Protein AF-A0A3D3LY86-F1 (afdb_monomer_lite)

Structure (mmCIF, N/CA/C/O backbone):
data_AF-A0A3D3LY86-F1
#
_entry.id   AF-A0A3D3LY86-F1
#
loop_
_atom_site.group_PDB
_atom_site.id
_atom_site.type_symbol
_atom_site.label_atom_id
_atom_site.label_alt_id
_atom_site.label_comp_id
_atom_site.label_asym_id
_atom_site.label_entity_id
_atom_site.label_seq_id
_atom_site.pdbx_PDB_ins_code
_atom_site.Cartn_x
_atom_site.Cartn_y
_atom_site.Cartn_z
_atom_site.occupancy
_atom_site.B_iso_or_equiv
_atom_site.auth_seq_id
_atom_site.auth_comp_id
_atom_site.auth_asym_id
_atom_site.auth_atom_id
_atom_site.pdbx_PDB_model_num
ATOM 1 N N . MET A 1 1 ? -16.242 -11.188 10.877 1.00 72.62 1 MET A N 1
ATOM 2 C CA . MET A 1 1 ? -16.944 -9.911 10.659 1.00 72.62 1 MET A CA 1
ATOM 3 C C . MET A 1 1 ? -16.590 -8.921 11.763 1.00 72.62 1 MET A C 1
ATOM 5 O O . MET A 1 1 ? -16.645 -9.292 12.935 1.00 72.62 1 MET A O 1
ATOM 9 N N . ALA A 1 2 ? -16.158 -7.706 11.405 1.00 77.88 2 ALA A N 1
ATOM 10 C CA . ALA A 1 2 ? -15.726 -6.681 12.355 1.00 77.88 2 ALA A CA 1
ATOM 11 C C . ALA A 1 2 ? -16.924 -5.838 12.824 1.00 77.88 2 ALA A C 1
ATOM 13 O O . ALA A 1 2 ? -17.860 -5.567 12.075 1.00 77.88 2 ALA A O 1
ATOM 14 N N . SER A 1 3 ? -16.926 -5.441 14.094 1.00 82.44 3 SER A N 1
ATOM 15 C CA . SER A 1 3 ? -18.014 -4.692 14.731 1.00 82.44 3 SER A CA 1
ATOM 16 C C . SER A 1 3 ? -17.487 -3.416 15.370 1.00 82.44 3 SER A C 1
ATOM 18 O O . SER A 1 3 ? -16.487 -3.446 16.079 1.00 82.44 3 SER A O 1
ATOM 20 N N . ILE A 1 4 ? -18.182 -2.298 15.162 1.00 83.88 4 ILE A N 1
ATOM 21 C CA . ILE A 1 4 ? -17.831 -1.003 15.754 1.00 83.88 4 ILE A CA 1
ATOM 22 C C . ILE A 1 4 ? -18.736 -0.748 16.959 1.00 83.88 4 ILE A C 1
ATOM 24 O O . ILE A 1 4 ? -19.953 -0.907 16.880 1.00 83.88 4 ILE A O 1
ATOM 28 N N . ARG A 1 5 ? -18.152 -0.321 18.079 1.00 83.81 5 ARG A N 1
ATOM 29 C CA . ARG A 1 5 ? -18.873 0.051 19.295 1.00 83.81 5 ARG A CA 1
ATOM 30 C C . ARG A 1 5 ? -18.390 1.400 19.809 1.00 83.81 5 ARG A C 1
ATOM 32 O O . ARG A 1 5 ? -17.215 1.569 20.126 1.00 83.81 5 ARG A O 1
ATOM 39 N N . LYS A 1 6 ? -19.311 2.349 19.962 1.00 82.12 6 LYS A N 1
ATOM 40 C CA . LYS A 1 6 ? -19.036 3.628 20.622 1.00 82.12 6 LYS A CA 1
ATOM 41 C C . LYS A 1 6 ? -18.952 3.411 22.136 1.00 82.12 6 LYS A C 1
ATOM 43 O O . LYS A 1 6 ? -19.878 2.867 22.738 1.00 82.12 6 LYS A O 1
ATOM 48 N N . ARG A 1 7 ? -17.846 3.821 22.758 1.00 78.75 7 ARG A N 1
ATOM 49 C CA . ARG A 1 7 ? -17.685 3.900 24.215 1.00 78.75 7 ARG A CA 1
ATOM 50 C C . ARG A 1 7 ? -17.630 5.360 24.636 1.00 78.75 7 ARG A C 1
ATOM 52 O O . ARG A 1 7 ? -16.791 6.117 24.162 1.00 78.75 7 ARG A O 1
ATOM 59 N N . VAL A 1 8 ? -18.519 5.729 25.547 1.00 75.88 8 VAL A N 1
ATOM 60 C CA . VAL A 1 8 ? -18.496 7.022 26.232 1.00 75.88 8 VAL A CA 1
ATOM 61 C C . VAL A 1 8 ? -17.670 6.847 27.504 1.00 75.88 8 VAL A C 1
ATOM 63 O O . VAL A 1 8 ? -17.974 5.955 28.299 1.00 75.88 8 VAL A O 1
ATOM 66 N N . ARG A 1 9 ? -16.601 7.626 27.689 1.00 72.31 9 ARG A N 1
ATOM 67 C CA . ARG A 1 9 ? -15.874 7.670 28.967 1.00 72.31 9 ARG A CA 1
ATOM 68 C C . ARG A 1 9 ? -16.606 8.583 29.948 1.00 72.31 9 ARG A C 1
ATOM 70 O O . ARG A 1 9 ? -17.342 9.477 29.541 1.00 72.31 9 ARG A O 1
ATOM 77 N N . LYS A 1 10 ? -16.370 8.361 31.246 1.00 67.94 10 LYS A N 1
ATOM 78 C CA . LYS A 1 10 ? -16.919 9.187 32.337 1.00 67.94 10 LYS A CA 1
ATOM 79 C C . LYS A 1 10 ? -16.591 10.678 32.181 1.00 67.94 10 LYS A C 1
ATOM 81 O O . LYS A 1 10 ? -17.402 11.500 32.576 1.00 67.94 10 LYS A O 1
ATOM 86 N N . ASP A 1 11 ? -15.471 10.996 31.534 1.00 71.00 11 ASP A N 1
ATOM 87 C CA . ASP A 1 11 ? -14.991 12.367 31.314 1.00 71.00 11 ASP A CA 1
ATOM 88 C C . ASP A 1 11 ? -15.648 13.072 30.107 1.00 71.00 11 ASP A C 1
ATOM 90 O O . ASP A 1 11 ? -15.206 14.138 29.694 1.00 71.00 11 ASP A O 1
ATOM 94 N N . GLY A 1 12 ? -16.670 12.475 29.481 1.00 71.00 12 GLY A N 1
ATOM 95 C CA . GLY A 1 12 ? -17.363 13.038 28.311 1.00 71.00 12 GLY A CA 1
ATOM 96 C C . GLY A 1 12 ? -16.680 12.764 26.965 1.00 71.00 12 GLY A C 1
ATOM 97 O O . GLY A 1 12 ? -17.301 12.929 25.917 1.00 71.00 12 GLY A O 1
ATOM 98 N N . THR A 1 13 ? -15.438 12.272 26.962 1.00 73.81 13 THR A N 1
ATOM 99 C CA . THR A 1 13 ? -14.733 11.858 25.739 1.00 73.81 13 THR A CA 1
ATOM 100 C C . THR A 1 13 ? -15.309 10.557 25.177 1.00 73.81 13 THR A C 1
ATOM 102 O O . THR A 1 13 ? -15.537 9.584 25.901 1.00 73.81 13 THR A O 1
ATOM 105 N N . PHE A 1 14 ? -15.494 10.503 23.859 1.00 75.69 14 PHE A N 1
ATOM 106 C CA . PHE A 1 14 ? -15.965 9.315 23.152 1.00 75.69 14 PHE A CA 1
ATOM 107 C C . PHE A 1 14 ? -14.798 8.598 22.476 1.00 75.69 14 PHE A C 1
ATOM 109 O O . PHE A 1 14 ? -13.875 9.222 21.964 1.00 75.69 14 PHE A O 1
ATOM 116 N N . THR A 1 15 ? -14.825 7.271 22.479 1.00 79.62 15 THR A N 1
ATOM 117 C CA . THR A 1 15 ? -13.842 6.435 21.785 1.00 79.62 15 THR A CA 1
ATOM 118 C C . THR A 1 15 ? -14.585 5.361 21.004 1.00 79.62 15 THR A C 1
ATOM 120 O O . THR A 1 15 ? -15.549 4.773 21.495 1.00 79.62 15 THR A O 1
ATOM 123 N N . TRP A 1 16 ? -14.149 5.094 19.784 1.00 80.62 16 TRP A N 1
ATOM 124 C CA . TRP A 1 16 ? -14.720 4.088 18.903 1.00 80.62 16 TRP A CA 1
ATOM 125 C C . TRP A 1 16 ? -13.894 2.813 18.994 1.00 80.62 16 TRP A C 1
ATOM 127 O O . TRP A 1 16 ? -12.725 2.797 18.630 1.00 80.62 16 TRP A O 1
ATOM 137 N N . ALA A 1 17 ? -14.477 1.738 19.511 1.00 83.12 17 ALA A N 1
ATOM 138 C CA . ALA A 1 17 ? -13.821 0.441 19.594 1.00 83.12 17 ALA A CA 1
ATOM 139 C C . ALA A 1 17 ? -14.241 -0.433 18.410 1.00 83.12 17 ALA A C 1
ATOM 141 O O . ALA A 1 17 ? -15.423 -0.729 18.254 1.00 83.12 17 ALA A O 1
ATOM 142 N N . VAL A 1 18 ? -13.280 -0.876 17.605 1.00 83.81 18 VAL A N 1
ATOM 143 C CA . VAL A 1 18 ? -13.482 -1.890 16.567 1.00 83.81 18 VAL A CA 1
ATOM 144 C C . VAL A 1 18 ? -13.097 -3.241 17.155 1.00 83.81 18 VAL A C 1
ATOM 146 O O . VAL A 1 18 ? -11.969 -3.411 17.614 1.00 83.81 18 VAL A O 1
ATOM 149 N N . LEU A 1 19 ? -14.036 -4.182 17.186 1.00 84.69 19 LEU A N 1
ATOM 150 C CA . LEU A 1 19 ? -13.843 -5.554 17.645 1.00 84.69 19 LEU A CA 1
ATOM 151 C C . LEU A 1 19 ? -13.894 -6.493 16.445 1.00 84.69 19 LEU A C 1
ATOM 153 O O . LEU A 1 19 ? -14.848 -6.456 15.671 1.00 84.69 19 LEU A O 1
ATOM 157 N N . TRP A 1 20 ? -12.909 -7.371 16.319 1.00 84.00 20 TRP A N 1
ATOM 158 C CA . TRP A 1 20 ? -12.905 -8.413 15.298 1.00 84.00 20 TRP A CA 1
ATOM 159 C C . TRP A 1 20 ? -12.316 -9.703 15.860 1.00 84.00 20 TRP A C 1
ATOM 161 O O . TRP A 1 20 ? -11.722 -9.729 16.943 1.00 84.00 20 TRP A O 1
ATOM 171 N N . ARG A 1 21 ? -12.541 -10.803 15.145 1.00 80.50 21 ARG A N 1
ATOM 172 C CA . ARG A 1 21 ? -11.880 -12.065 15.443 1.00 80.50 21 ARG A CA 1
ATOM 173 C C . ARG A 1 21 ? -10.709 -12.187 14.490 1.00 80.50 21 ARG A C 1
ATOM 175 O O . ARG A 1 21 ? -10.924 -12.277 13.290 1.00 80.50 21 ARG A O 1
ATOM 182 N N . ASP A 1 22 ? -9.510 -12.137 15.037 1.00 73.31 22 ASP A N 1
ATOM 183 C CA . ASP A 1 22 ? -8.289 -12.277 14.264 1.00 73.31 22 ASP A CA 1
ATOM 184 C C . ASP A 1 22 ? -8.250 -13.683 13.645 1.00 73.31 22 ASP A C 1
ATOM 186 O O . ASP A 1 22 ? -8.453 -14.673 14.354 1.00 73.31 22 ASP A O 1
ATOM 190 N N . SER A 1 23 ? -8.094 -13.769 12.323 1.00 69.56 23 SER A N 1
ATOM 191 C CA . SER A 1 23 ? -8.119 -15.046 11.598 1.00 69.56 23 SER A CA 1
ATOM 192 C C . SER A 1 23 ? -6.880 -15.897 11.862 1.00 69.56 23 SER A C 1
ATOM 194 O O . SER A 1 23 ? -6.987 -17.120 11.866 1.00 69.56 23 SER A O 1
ATOM 196 N N . ASP A 1 24 ? -5.737 -15.262 12.128 1.00 65.50 24 ASP A N 1
ATOM 197 C CA . ASP A 1 24 ? -4.445 -15.932 12.298 1.00 65.50 24 ASP A CA 1
ATOM 198 C C . ASP A 1 24 ? -4.344 -16.581 13.681 1.00 65.50 24 ASP A C 1
ATOM 200 O O . ASP A 1 24 ? -3.840 -17.690 13.845 1.00 65.50 24 ASP A O 1
ATOM 204 N N . THR A 1 25 ? -4.865 -15.900 14.702 1.00 66.88 25 THR A N 1
ATOM 205 C CA . THR A 1 25 ? -4.799 -16.362 16.097 1.00 66.88 25 THR A CA 1
ATOM 206 C C . THR A 1 25 ? -6.121 -16.925 16.619 1.00 66.88 25 THR A C 1
ATOM 208 O O . THR A 1 25 ? -6.163 -17.511 17.702 1.00 66.88 25 THR A O 1
ATOM 211 N N . GLY A 1 26 ? -7.229 -16.710 15.904 1.00 72.38 26 GLY A N 1
ATOM 212 C CA . GLY A 1 26 ? -8.583 -17.078 16.329 1.00 72.38 26 GLY A CA 1
ATOM 213 C C . GLY A 1 26 ? -9.098 -16.300 17.549 1.00 72.38 26 GLY A C 1
ATOM 214 O O . GLY A 1 26 ? -10.199 -16.584 18.048 1.00 72.38 26 GLY A O 1
ATOM 215 N N . LYS A 1 27 ? -8.324 -15.331 18.056 1.00 77.69 27 LYS A N 1
ATOM 216 C CA . LYS A 1 27 ? -8.634 -14.562 19.265 1.00 77.69 27 LYS A CA 1
ATOM 217 C C . LYS A 1 27 ? -9.500 -13.354 18.930 1.00 77.69 27 LYS A C 1
ATOM 219 O O . LYS A 1 27 ? -9.407 -12.749 17.866 1.00 77.69 27 LYS A O 1
ATOM 224 N N . ARG A 1 28 ? -10.381 -12.998 19.864 1.00 79.75 28 ARG A N 1
ATOM 225 C CA . ARG A 1 28 ? -11.127 -11.740 19.793 1.00 79.75 28 ARG A CA 1
ATOM 226 C C . ARG A 1 28 ? -10.198 -10.602 20.195 1.00 79.75 28 ARG A C 1
ATOM 228 O O . ARG A 1 28 ? -9.790 -10.535 21.351 1.00 79.75 28 ARG A O 1
ATOM 235 N N . THR A 1 29 ? -9.921 -9.714 19.251 1.00 79.06 29 THR A N 1
ATOM 236 C CA . THR A 1 29 ? -9.100 -8.519 19.448 1.00 79.06 29 THR A CA 1
ATOM 237 C C . THR A 1 29 ? -9.973 -7.277 19.310 1.00 79.06 29 THR A C 1
ATOM 239 O O . THR A 1 29 ? -11.004 -7.278 18.633 1.00 79.06 29 THR A O 1
ATOM 242 N N . SER A 1 30 ? -9.582 -6.206 19.998 1.00 80.31 30 SER A N 1
ATOM 243 C CA . SER A 1 30 ? -10.245 -4.912 19.890 1.00 80.31 30 SER A CA 1
ATOM 244 C C . SER A 1 30 ? -9.236 -3.779 19.814 1.00 80.31 30 SER A C 1
ATOM 246 O O . SER A 1 30 ? -8.279 -3.770 20.588 1.00 80.31 30 SER A O 1
ATOM 248 N N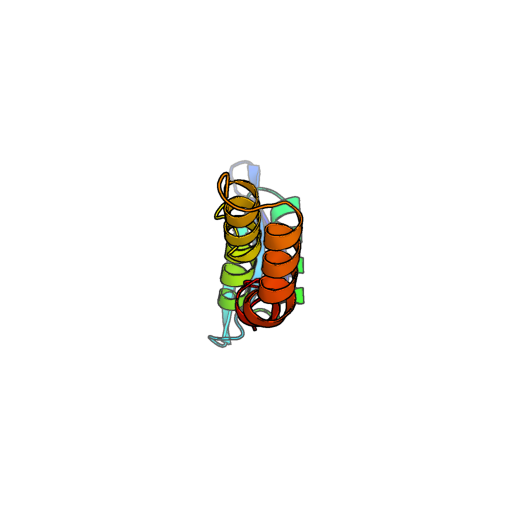 . ARG A 1 31 ? -9.493 -2.785 18.962 1.00 80.31 31 ARG A N 1
ATOM 249 C CA . ARG A 1 31 ? -8.708 -1.548 18.880 1.00 80.31 31 ARG A CA 1
ATOM 250 C C . ARG A 1 31 ? -9.611 -0.343 19.096 1.00 80.31 31 ARG A C 1
ATOM 252 O O . ARG A 1 31 ? -10.685 -0.262 18.512 1.00 80.31 31 ARG A O 1
ATOM 259 N N . SER A 1 32 ? -9.177 0.575 19.956 1.00 80.25 32 SER A N 1
ATOM 260 C CA . SER A 1 32 ? -9.894 1.822 20.240 1.00 80.25 32 SER A CA 1
ATOM 261 C C . SER A 1 32 ? -9.291 2.971 19.433 1.00 80.25 32 SER A C 1
ATOM 263 O O . SER A 1 32 ? -8.074 3.135 19.422 1.00 80.25 32 SER A O 1
ATOM 265 N N . LEU A 1 33 ? -10.141 3.751 18.772 1.00 77.00 33 LEU A N 1
ATOM 266 C CA . LEU A 1 33 ? -9.809 4.891 17.922 1.00 77.00 33 LEU A CA 1
ATOM 267 C C . LEU A 1 33 ? -10.595 6.122 18.377 1.00 77.00 33 LEU A C 1
ATOM 269 O O . LEU A 1 33 ? -11.671 6.010 18.963 1.00 77.00 33 LEU A O 1
ATOM 273 N N . VAL A 1 34 ? -10.048 7.309 18.132 1.00 75.94 34 VAL A N 1
ATOM 274 C CA . VAL A 1 34 ? -10.664 8.571 18.573 1.00 75.94 34 VAL A CA 1
ATOM 275 C C . VAL A 1 34 ? -11.725 9.046 17.573 1.00 75.94 34 VAL A C 1
ATOM 277 O O . VAL A 1 34 ? -12.756 9.576 17.980 1.00 75.94 34 VAL A O 1
ATOM 280 N N . SER A 1 35 ? -11.524 8.782 16.279 1.00 75.56 35 SER A N 1
ATOM 281 C CA . SER A 1 35 ? -12.431 9.179 15.198 1.00 75.56 35 SER A CA 1
ATOM 282 C C . SER A 1 35 ? -13.353 8.039 14.750 1.00 75.56 35 SER A C 1
ATOM 284 O O . SER A 1 35 ? -12.949 6.877 14.684 1.00 75.56 35 SER A O 1
ATOM 286 N N . GLU A 1 36 ? -14.599 8.379 14.403 1.00 76.31 36 GLU A N 1
ATOM 287 C CA . GLU A 1 36 ? -15.551 7.440 13.793 1.00 76.31 36 GLU A CA 1
ATOM 288 C C . GLU A 1 36 ? -15.114 7.042 12.378 1.00 76.31 36 GLU A C 1
ATOM 290 O O . GLU A 1 36 ? -15.277 5.888 11.982 1.00 76.31 36 GLU A O 1
ATOM 295 N N . ALA A 1 37 ? -14.545 7.992 11.628 1.00 72.38 37 ALA A N 1
ATOM 296 C CA . ALA A 1 37 ? -14.081 7.765 10.263 1.00 72.38 37 ALA A CA 1
ATOM 297 C C . ALA A 1 37 ? -12.951 6.727 10.238 1.00 72.38 37 ALA A C 1
ATOM 299 O O . ALA A 1 37 ? -13.025 5.764 9.477 1.00 72.38 37 ALA A O 1
ATOM 300 N N . ASP A 1 38 ? -11.987 6.851 11.154 1.00 71.12 38 ASP A N 1
ATOM 301 C CA . ASP A 1 38 ? -10.890 5.888 11.299 1.00 71.12 38 ASP A CA 1
ATOM 302 C C . ASP A 1 38 ? -11.413 4.501 11.695 1.00 71.12 38 ASP A C 1
ATOM 304 O O . ASP A 1 38 ? -10.910 3.480 11.231 1.00 71.12 38 ASP A O 1
ATOM 308 N N . ALA A 1 39 ? -12.448 4.442 12.542 1.00 79.44 39 ALA A N 1
ATOM 309 C CA . ALA A 1 39 ? -13.064 3.182 12.950 1.00 79.44 39 ALA A CA 1
ATOM 310 C C . ALA A 1 39 ? -13.812 2.490 11.802 1.00 79.44 39 ALA A C 1
ATOM 312 O O . ALA A 1 39 ? -13.755 1.263 11.701 1.00 79.44 39 ALA A O 1
ATOM 313 N N . LYS A 1 40 ? -14.480 3.258 10.930 1.00 80.94 40 LYS A N 1
ATOM 314 C CA . LYS A 1 40 ? -15.099 2.738 9.701 1.00 80.94 40 LYS A CA 1
ATOM 315 C C . LYS A 1 40 ? -14.045 2.256 8.712 1.00 80.94 40 LYS A C 1
ATOM 317 O O . LYS A 1 40 ? -14.131 1.108 8.294 1.00 80.94 40 LYS A O 1
ATOM 322 N N . MET A 1 41 ? -13.009 3.056 8.449 1.00 76.56 41 MET A N 1
ATOM 323 C CA . MET A 1 41 ? -11.885 2.641 7.602 1.00 76.56 41 MET A CA 1
ATOM 324 C C . MET A 1 41 ? -11.250 1.345 8.103 1.00 76.56 41 MET A C 1
ATOM 326 O O . MET A 1 41 ? -11.078 0.414 7.326 1.00 76.56 41 MET A O 1
ATOM 330 N N . LEU A 1 42 ? -10.952 1.243 9.402 1.00 76.94 42 LEU A N 1
ATOM 331 C CA . LEU A 1 42 ? -10.361 0.032 9.970 1.00 76.94 42 LEU A CA 1
ATOM 332 C C . LEU A 1 42 ? -11.295 -1.179 9.840 1.00 76.94 42 LEU A C 1
ATOM 334 O O . LEU A 1 42 ? -10.829 -2.280 9.563 1.00 76.94 42 LEU A O 1
ATOM 338 N N . LYS A 1 43 ? -12.604 -0.998 10.041 1.00 81.56 43 LYS A N 1
ATOM 339 C CA . LYS A 1 43 ? -13.592 -2.069 9.875 1.00 81.56 43 LYS A CA 1
ATOM 340 C C . LYS A 1 43 ? -13.647 -2.549 8.423 1.00 81.56 43 LYS A C 1
ATOM 342 O O . LYS A 1 43 ? -13.514 -3.747 8.198 1.00 81.56 43 LYS A O 1
ATOM 347 N N . ASP A 1 44 ? -13.798 -1.636 7.469 1.00 80.38 44 ASP A N 1
ATOM 348 C CA . ASP A 1 44 ? -13.887 -1.969 6.043 1.00 80.38 44 ASP A CA 1
ATOM 349 C C . ASP A 1 44 ? -12.590 -2.630 5.559 1.00 80.38 44 ASP A C 1
ATOM 351 O O . ASP A 1 44 ? -12.616 -3.614 4.823 1.00 80.38 44 ASP A O 1
ATOM 355 N N . PHE A 1 45 ? -11.450 -2.160 6.065 1.00 74.44 45 PHE A N 1
ATOM 356 C CA . PHE A 1 45 ? -10.146 -2.744 5.795 1.00 74.44 45 PHE A CA 1
ATOM 357 C C . PHE A 1 45 ? -9.999 -4.166 6.356 1.00 74.44 45 PHE A C 1
ATOM 359 O O . PHE A 1 45 ? -9.507 -5.056 5.666 1.00 74.44 45 PHE A O 1
ATOM 366 N N . LEU A 1 46 ? -10.463 -4.416 7.583 1.00 78.00 46 LEU A N 1
ATOM 367 C CA . LEU A 1 46 ? -10.462 -5.756 8.179 1.00 78.00 46 LEU A CA 1
ATOM 368 C C . LEU A 1 46 ? -11.452 -6.702 7.493 1.00 78.00 46 LEU A C 1
ATOM 370 O O . LEU A 1 46 ? -11.159 -7.887 7.359 1.00 78.00 46 LEU A O 1
ATOM 374 N N . ASP A 1 47 ? -12.619 -6.211 7.077 1.00 78.75 47 ASP A N 1
ATOM 375 C CA . ASP A 1 47 ? -13.612 -7.023 6.372 1.00 78.75 47 ASP A CA 1
ATOM 376 C C . ASP A 1 47 ? -13.136 -7.375 4.946 1.00 78.75 47 ASP A C 1
ATOM 378 O O . ASP A 1 47 ? -13.341 -8.508 4.513 1.00 78.75 47 ASP A O 1
ATOM 382 N N . ALA A 1 48 ? -12.415 -6.477 4.260 1.00 75.25 48 ALA A N 1
ATOM 383 C CA . ALA A 1 48 ? -11.804 -6.750 2.953 1.00 75.25 48 ALA A CA 1
ATOM 384 C C . ALA A 1 48 ? -10.630 -7.751 3.016 1.00 75.25 48 ALA A C 1
ATOM 386 O O . ALA A 1 4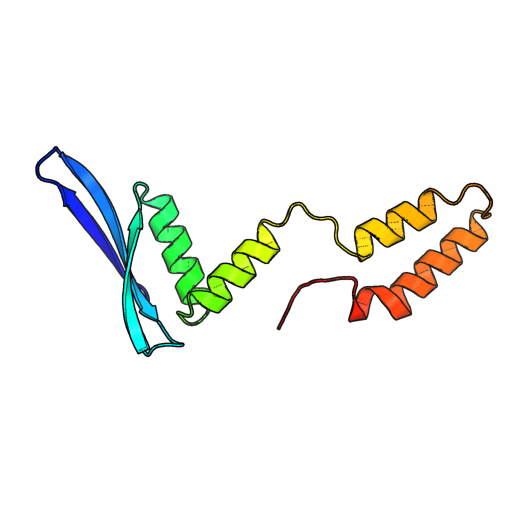8 ? -10.440 -8.527 2.085 1.00 75.25 48 ALA A O 1
ATOM 387 N N . ASN A 1 49 ? -9.867 -7.766 4.116 1.00 68.44 49 ASN A N 1
ATOM 388 C CA . ASN A 1 49 ? -8.674 -8.611 4.293 1.00 68.44 49 ASN A CA 1
ATOM 389 C C . ASN A 1 49 ? -8.936 -9.870 5.148 1.00 68.44 49 ASN A C 1
ATOM 391 O O . ASN A 1 49 ? -8.037 -10.388 5.811 1.00 68.44 49 ASN A O 1
ATOM 395 N N . GLY A 1 50 ? -10.180 -10.357 5.196 1.00 68.44 50 GLY A N 1
ATOM 396 C CA . GLY A 1 50 ? -10.499 -11.634 5.847 1.00 68.44 50 GLY A CA 1
ATOM 397 C C . GLY A 1 50 ? -10.304 -11.656 7.368 1.00 68.44 50 GLY A C 1
ATOM 398 O O . GLY A 1 50 ? -10.175 -12.727 7.952 1.00 68.44 50 GLY A O 1
ATOM 399 N N . GLN A 1 51 ? -10.330 -10.493 8.025 1.00 66.31 51 GLN A N 1
ATOM 400 C CA . GLN A 1 51 ? -10.112 -10.306 9.467 1.00 66.31 51 GLN A CA 1
ATOM 401 C C . GLN A 1 51 ? -8.683 -10.570 9.968 1.00 66.31 51 GLN A C 1
ATOM 403 O O . GLN A 1 51 ? -8.477 -10.615 11.185 1.00 66.31 51 GLN A O 1
ATOM 408 N N . SER A 1 52 ? -7.700 -10.715 9.081 1.00 63.78 52 SER A N 1
ATOM 409 C CA . SER A 1 52 ? -6.294 -10.802 9.481 1.00 63.78 52 SER A CA 1
ATOM 410 C C . SER A 1 52 ? -5.732 -9.403 9.715 1.00 63.78 52 SER A C 1
ATOM 412 O O . SER A 1 52 ? -5.727 -8.561 8.815 1.00 63.78 52 SER A O 1
ATOM 414 N N . PHE A 1 53 ? -5.239 -9.142 10.927 1.00 61.44 53 PHE A N 1
ATOM 415 C CA . PHE A 1 53 ? -4.548 -7.887 11.223 1.00 61.44 53 PHE A CA 1
ATOM 416 C C . PHE A 1 53 ? -3.153 -7.833 10.580 1.00 61.44 53 PHE A C 1
ATOM 418 O O . PHE A 1 53 ? -2.674 -6.745 10.269 1.00 61.44 53 PHE A O 1
ATOM 425 N N . SER A 1 54 ? -2.511 -8.986 10.364 1.00 60.03 54 SER A N 1
ATOM 426 C CA . SER A 1 54 ? -1.171 -9.071 9.775 1.00 60.03 54 SER A CA 1
ATOM 427 C C . SER A 1 54 ? -1.193 -8.728 8.281 1.00 60.03 54 SER A C 1
ATOM 429 O O . SER A 1 54 ? -0.483 -7.812 7.866 1.00 60.03 54 SER A O 1
ATOM 431 N N . MET A 1 55 ? -2.100 -9.339 7.509 1.00 5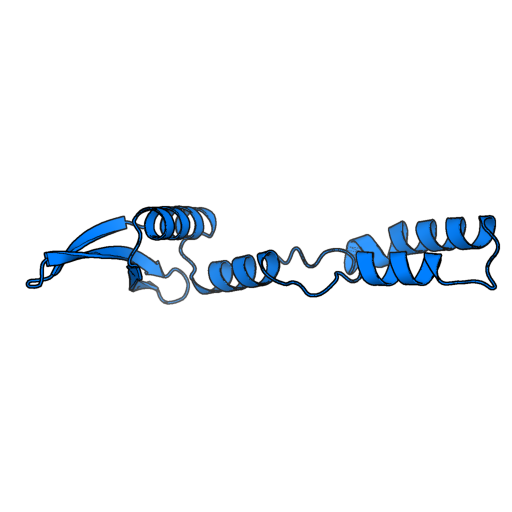7.16 55 MET A N 1
ATOM 432 C CA . MET A 1 55 ? -2.301 -9.014 6.089 1.00 57.16 55 MET A CA 1
ATOM 433 C C . MET A 1 55 ? -2.750 -7.563 5.897 1.00 57.16 55 MET A C 1
ATOM 435 O O . MET A 1 55 ? -2.280 -6.864 5.004 1.00 57.16 55 MET A O 1
ATOM 439 N N . ALA A 1 56 ? -3.609 -7.077 6.792 1.00 58.03 56 ALA A N 1
ATOM 440 C CA . ALA A 1 56 ? -4.022 -5.684 6.842 1.00 58.03 56 ALA A CA 1
ATOM 441 C C . ALA A 1 56 ? -2.823 -4.738 7.096 1.00 58.03 56 ALA A C 1
ATOM 443 O O . ALA A 1 56 ? -2.614 -3.772 6.362 1.00 58.03 56 ALA A O 1
ATOM 444 N N . ALA A 1 57 ? -1.994 -4.993 8.109 1.00 60.31 57 ALA A N 1
ATOM 445 C CA . ALA A 1 57 ? -0.833 -4.150 8.396 1.00 60.31 57 ALA A CA 1
ATOM 446 C C . ALA A 1 57 ? 0.178 -4.146 7.238 1.00 60.31 57 ALA A C 1
ATOM 448 O O . ALA A 1 57 ? 0.721 -3.093 6.903 1.00 60.31 57 ALA A O 1
ATOM 449 N N . GLU A 1 58 ? 0.382 -5.290 6.587 1.00 59.62 58 GLU A N 1
ATOM 450 C CA . GLU A 1 58 ? 1.257 -5.405 5.426 1.00 59.62 58 GLU A CA 1
ATOM 451 C C . GLU A 1 58 ? 0.696 -4.661 4.207 1.00 59.62 58 GLU A C 1
ATOM 453 O O . GLU A 1 58 ? 1.411 -3.874 3.590 1.00 59.62 58 GLU A O 1
ATOM 458 N N . ALA A 1 59 ? -0.596 -4.807 3.907 1.00 55.75 59 ALA A N 1
ATOM 459 C CA . ALA A 1 59 ? -1.255 -4.066 2.835 1.00 55.75 59 ALA A CA 1
ATOM 460 C C . ALA A 1 59 ? -1.230 -2.547 3.087 1.00 55.75 59 ALA A C 1
ATOM 462 O O . ALA A 1 59 ? -0.900 -1.779 2.187 1.00 55.75 59 ALA A O 1
ATOM 463 N N . SER A 1 60 ? -1.485 -2.101 4.321 1.00 56.22 60 SER A N 1
ATOM 464 C CA . SER A 1 60 ? -1.386 -0.682 4.696 1.00 56.22 60 SER A CA 1
ATOM 465 C C . SER A 1 60 ? 0.048 -0.159 4.601 1.00 56.22 60 SER A C 1
ATOM 467 O O . SER A 1 60 ? 0.263 0.948 4.111 1.00 56.22 60 SER A O 1
ATOM 469 N N . SER A 1 61 ? 1.038 -0.947 5.030 1.00 56.03 61 SER A N 1
ATOM 470 C CA . SER A 1 61 ? 2.460 -0.610 4.894 1.00 56.03 61 SER A CA 1
ATOM 471 C C . SER A 1 61 ? 2.858 -0.479 3.422 1.00 56.03 61 SER A C 1
ATOM 473 O O . SER A 1 61 ? 3.491 0.503 3.041 1.00 56.03 61 SER A O 1
ATOM 475 N N . ARG A 1 62 ? 2.400 -1.400 2.563 1.00 56.38 62 ARG A N 1
ATOM 476 C CA . ARG A 1 62 ? 2.603 -1.343 1.106 1.00 56.38 62 ARG A CA 1
ATOM 477 C C . ARG A 1 62 ? 1.937 -0.109 0.481 1.00 56.38 62 ARG A C 1
ATOM 479 O O . ARG A 1 62 ? 2.550 0.534 -0.360 1.00 56.38 62 ARG A O 1
ATOM 486 N N . MET A 1 63 ? 0.729 0.259 0.917 1.00 55.00 63 MET A N 1
ATOM 487 C CA . MET A 1 63 ? 0.006 1.442 0.420 1.00 55.00 63 MET A CA 1
ATOM 488 C C . MET A 1 63 ? 0.586 2.775 0.914 1.00 55.00 63 MET A C 1
ATOM 490 O O . MET A 1 63 ? 0.467 3.782 0.223 1.00 55.00 63 MET A O 1
ATOM 494 N N . THR A 1 64 ? 1.194 2.793 2.102 1.00 51.75 64 THR A N 1
ATOM 495 C CA . THR A 1 64 ? 1.735 4.013 2.736 1.00 51.75 64 THR A CA 1
ATOM 496 C C . THR A 1 64 ? 3.241 4.171 2.503 1.00 51.75 64 THR A C 1
ATOM 498 O O . THR A 1 64 ? 3.827 5.174 2.907 1.00 51.75 64 THR A O 1
ATOM 501 N N . SER A 1 65 ? 3.895 3.195 1.865 1.00 53.56 65 SER A N 1
ATOM 502 C CA . SER A 1 65 ? 5.326 3.269 1.589 1.00 53.56 65 SER A CA 1
ATOM 503 C C . SER A 1 65 ? 5.615 4.401 0.603 1.00 53.56 65 SER A C 1
ATOM 505 O O . SER A 1 65 ? 5.232 4.350 -0.562 1.00 53.56 65 SER A O 1
ATOM 507 N N . THR A 1 66 ? 6.315 5.430 1.076 1.00 56.91 66 THR A N 1
ATOM 508 C CA . THR A 1 66 ? 6.902 6.506 0.262 1.00 56.91 66 THR A CA 1
ATOM 509 C C . THR A 1 66 ? 8.181 6.072 -0.456 1.00 56.91 66 THR A C 1
ATOM 511 O O . THR A 1 66 ? 8.787 6.873 -1.167 1.00 56.91 66 THR A O 1
ATOM 514 N N . ALA A 1 67 ? 8.614 4.821 -0.269 1.00 64.88 67 ALA A N 1
ATOM 515 C CA . ALA A 1 67 ? 9.759 4.271 -0.972 1.00 64.88 67 ALA A CA 1
ATOM 516 C C . ALA A 1 67 ? 9.421 4.077 -2.463 1.00 64.88 67 ALA A C 1
ATOM 518 O O . ALA A 1 67 ? 8.358 3.539 -2.783 1.00 64.88 67 ALA A O 1
ATOM 519 N N . PRO A 1 68 ? 10.308 4.491 -3.383 1.00 70.56 68 PRO A N 1
ATOM 520 C CA . PRO A 1 68 ? 10.061 4.342 -4.808 1.00 70.56 68 PRO A CA 1
ATOM 521 C C . PRO A 1 68 ? 10.036 2.860 -5.197 1.00 70.56 68 PRO A C 1
ATOM 523 O O . PRO A 1 68 ? 10.833 2.054 -4.710 1.00 70.5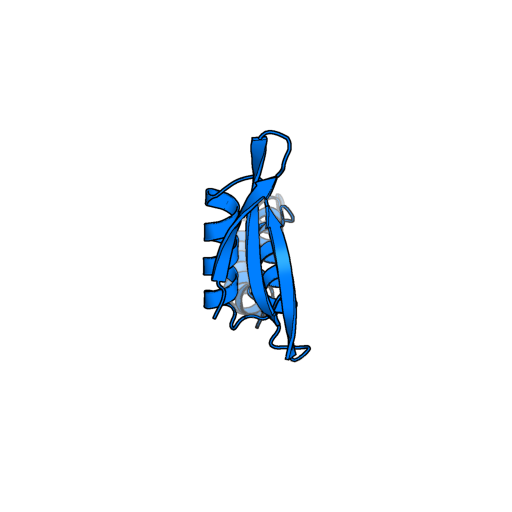6 68 PRO A O 1
ATOM 526 N N . THR A 1 69 ? 9.133 2.488 -6.103 1.00 79.88 69 THR A N 1
ATOM 527 C CA . THR A 1 69 ? 9.082 1.118 -6.627 1.00 79.88 69 THR A CA 1
ATOM 528 C C . THR A 1 69 ? 10.283 0.843 -7.530 1.00 79.88 69 THR A C 1
ATOM 530 O O . THR A 1 69 ? 10.843 1.752 -8.146 1.00 79.88 69 THR A O 1
ATOM 533 N N . VAL A 1 70 ? 10.652 -0.431 -7.700 1.00 80.88 70 VAL A N 1
ATOM 534 C CA . VAL A 1 70 ? 11.711 -0.822 -8.652 1.00 80.88 70 VAL A CA 1
ATOM 535 C C . VAL A 1 70 ? 11.386 -0.325 -10.063 1.00 80.88 70 VAL A C 1
ATOM 537 O O . VAL A 1 70 ? 12.277 0.098 -10.793 1.00 80.88 70 VAL A O 1
ATOM 540 N N . GLN A 1 71 ? 10.106 -0.303 -10.444 1.00 82.50 71 GLN A N 1
ATOM 541 C CA . GLN A 1 71 ? 9.679 0.265 -11.720 1.00 82.50 71 GLN A CA 1
ATOM 542 C C . GLN A 1 71 ? 10.007 1.759 -11.829 1.00 82.50 71 GLN A C 1
ATOM 544 O O . GLN A 1 71 ? 10.508 2.188 -12.871 1.00 82.50 71 GLN A O 1
ATOM 549 N N . GLN A 1 72 ? 9.734 2.542 -10.782 1.00 80.88 72 GLN A N 1
ATOM 550 C CA . GLN A 1 72 ? 10.038 3.973 -10.748 1.00 80.88 72 GLN A CA 1
ATOM 551 C C . GLN A 1 72 ? 11.548 4.213 -10.826 1.00 80.88 72 GLN A C 1
ATOM 553 O O . GLN A 1 72 ? 11.993 4.933 -11.718 1.00 80.88 72 GLN A O 1
ATOM 558 N N . VAL A 1 73 ? 12.331 3.520 -9.994 1.00 86.00 73 VAL A N 1
ATOM 559 C CA . VAL A 1 73 ? 13.799 3.640 -9.964 1.00 86.00 73 VAL A CA 1
ATOM 560 C C . VAL A 1 73 ? 14.424 3.272 -11.313 1.00 86.00 73 VAL A C 1
ATOM 562 O O . VAL A 1 73 ? 15.266 4.001 -11.831 1.00 86.00 73 VAL A O 1
ATOM 565 N N . VAL A 1 74 ? 13.999 2.164 -11.929 1.00 86.50 74 VAL A N 1
ATOM 566 C CA . VAL A 1 74 ? 14.529 1.724 -13.231 1.00 86.50 74 VAL A CA 1
ATOM 567 C C . VAL A 1 74 ? 14.136 2.689 -14.349 1.00 86.50 74 VAL A C 1
ATOM 569 O O . VAL A 1 74 ? 14.943 2.956 -15.237 1.00 86.50 74 VAL A O 1
ATOM 572 N N . SER A 1 75 ? 12.917 3.230 -14.316 1.00 86.44 75 SER A N 1
ATO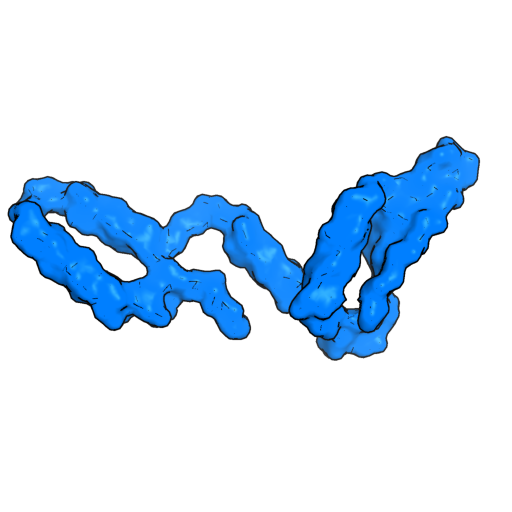M 573 C CA . SER A 1 75 ? 12.472 4.208 -15.316 1.00 86.44 75 SER A CA 1
ATOM 574 C C . SER A 1 75 ? 13.288 5.497 -15.228 1.00 86.44 75 SER A C 1
ATOM 576 O O . SER A 1 75 ? 13.807 5.957 -16.240 1.00 86.44 75 SER A O 1
ATOM 578 N N . GLU A 1 76 ? 13.463 6.037 -14.021 1.00 88.19 76 GLU A N 1
ATOM 579 C CA . GLU A 1 76 ? 14.270 7.235 -13.776 1.00 88.19 76 GLU A CA 1
ATOM 580 C C . GLU A 1 76 ? 15.743 7.017 -14.149 1.00 88.19 76 GLU A C 1
ATOM 582 O O . GLU A 1 76 ? 16.365 7.860 -14.802 1.00 88.19 76 GLU A O 1
ATOM 587 N N . HIS A 1 77 ? 16.290 5.839 -13.840 1.00 88.75 77 HIS A N 1
ATOM 588 C CA . HIS A 1 77 ? 17.641 5.487 -14.253 1.00 88.75 77 HIS A CA 1
ATOM 589 C C . HIS A 1 77 ? 17.798 5.505 -15.780 1.00 88.75 77 HIS A C 1
ATOM 591 O O . HIS A 1 77 ? 18.746 6.094 -16.290 1.00 88.75 77 HIS A O 1
ATOM 597 N N . ILE A 1 78 ? 16.850 4.939 -16.534 1.00 88.06 78 ILE A N 1
ATOM 598 C CA . ILE A 1 78 ? 16.907 4.944 -18.004 1.00 88.06 78 ILE A CA 1
ATOM 599 C C . ILE A 1 78 ? 16.866 6.375 -18.570 1.00 88.06 78 ILE A C 1
ATOM 601 O O . ILE A 1 78 ? 17.549 6.655 -19.560 1.00 88.06 78 ILE A O 1
ATOM 605 N N . GLU A 1 79 ? 16.115 7.288 -17.951 1.00 86.62 79 GLU A N 1
ATOM 606 C CA . GLU A 1 79 ? 16.060 8.692 -18.383 1.00 86.62 79 GLU A CA 1
ATOM 607 C C . GLU A 1 79 ? 17.360 9.454 -18.120 1.00 86.62 79 GLU A C 1
ATOM 609 O O . GLU A 1 79 ? 17.757 10.294 -18.931 1.00 86.62 79 GLU A O 1
ATOM 614 N N . THR A 1 80 ? 18.046 9.136 -17.022 1.00 88.19 80 THR A N 1
ATOM 615 C CA . THR A 1 80 ? 19.304 9.791 -16.623 1.00 88.19 80 THR A CA 1
ATOM 616 C C . THR A 1 80 ? 20.528 9.316 -17.413 1.00 88.19 80 THR A C 1
ATOM 618 O O . THR A 1 80 ? 21.598 9.915 -17.301 1.00 88.19 80 THR A O 1
ATOM 621 N N . LEU A 1 81 ? 20.394 8.299 -18.277 1.00 88.12 81 LEU A N 1
ATOM 622 C CA . LEU A 1 81 ? 21.476 7.813 -19.141 1.00 88.12 81 LEU A CA 1
ATOM 623 C C . LEU A 1 81 ? 21.820 8.816 -20.255 1.00 88.12 81 LEU A C 1
ATOM 625 O O . LEU A 1 81 ? 21.340 8.716 -21.388 1.00 88.12 81 LEU A O 1
ATOM 629 N N . THR A 1 82 ? 22.709 9.762 -19.959 1.00 82.56 82 THR A N 1
ATOM 630 C CA . THR A 1 82 ? 23.181 10.810 -20.885 1.00 82.56 82 THR A CA 1
ATOM 631 C C . THR A 1 82 ? 23.976 10.272 -22.077 1.00 82.56 82 THR A C 1
ATOM 633 O O . THR A 1 82 ? 23.900 10.848 -23.157 1.00 82.56 82 THR A O 1
ATOM 636 N N . ALA A 1 83 ? 24.669 9.140 -21.921 1.00 82.94 83 ALA A N 1
ATOM 637 C CA . ALA A 1 83 ? 25.438 8.492 -22.989 1.00 82.94 83 ALA A CA 1
ATOM 638 C C . ALA A 1 83 ? 24.586 7.638 -23.951 1.00 82.94 83 ALA A C 1
ATOM 640 O O . ALA A 1 83 ? 25.068 7.206 -24.997 1.00 82.94 83 ALA A O 1
ATOM 641 N N . ALA A 1 84 ? 23.323 7.365 -23.607 1.00 81.19 84 ALA A N 1
ATOM 642 C CA . ALA A 1 84 ? 22.438 6.537 -24.417 1.00 81.19 84 ALA A CA 1
ATOM 643 C C . ALA A 1 84 ? 21.624 7.389 -25.400 1.00 81.19 84 ALA A C 1
ATOM 645 O O . ALA A 1 84 ? 20.976 8.362 -25.008 1.00 81.19 84 ALA A O 1
ATOM 646 N N . SER A 1 85 ? 21.597 6.974 -26.670 1.00 83.75 85 SER A N 1
ATOM 647 C CA . SER A 1 85 ? 20.705 7.560 -27.675 1.00 83.75 85 SER A CA 1
ATOM 648 C C . SER A 1 85 ? 19.228 7.337 -27.314 1.00 83.75 85 SER A C 1
ATOM 650 O O . SER A 1 85 ? 18.881 6.403 -26.582 1.00 83.75 85 SER A O 1
ATOM 652 N N . SER A 1 86 ? 18.328 8.147 -27.878 1.00 80.88 86 SER A N 1
ATOM 653 C CA . SER A 1 86 ? 16.876 7.991 -27.694 1.00 80.88 86 SER A CA 1
ATOM 654 C C . SER A 1 86 ? 16.371 6.598 -28.103 1.00 80.88 86 SER A C 1
ATOM 656 O O . SER A 1 86 ? 15.502 6.034 -27.433 1.00 80.88 86 SER A O 1
ATOM 658 N N . GLY A 1 87 ? 16.958 6.002 -29.147 1.00 85.12 87 GLY A N 1
ATOM 659 C CA . GLY A 1 87 ? 16.671 4.631 -29.577 1.00 85.12 87 GLY A CA 1
ATOM 660 C C . GLY A 1 87 ? 17.094 3.587 -28.542 1.00 85.12 87 GLY A C 1
ATOM 661 O O . GLY A 1 87 ? 16.326 2.683 -28.222 1.00 85.12 87 GLY A O 1
ATOM 662 N N . THR A 1 88 ? 18.274 3.755 -27.944 1.00 84.75 88 THR A N 1
ATOM 663 C CA . THR A 1 88 ? 18.796 2.860 -26.900 1.00 84.75 88 THR A CA 1
ATOM 664 C C . THR A 1 88 ? 17.937 2.908 -25.634 1.00 84.75 88 THR A C 1
ATOM 666 O O . THR A 1 88 ? 17.571 1.859 -25.103 1.00 84.75 88 THR A O 1
ATOM 669 N N . ARG A 1 89 ? 17.527 4.106 -25.189 1.00 87.38 89 ARG A N 1
ATOM 670 C CA . ARG A 1 89 ? 16.613 4.259 -24.041 1.00 87.38 89 ARG A CA 1
ATOM 671 C C . ARG A 1 89 ? 15.272 3.570 -24.296 1.00 87.38 89 ARG A C 1
ATOM 673 O O . ARG A 1 89 ? 14.751 2.892 -23.414 1.00 87.38 89 ARG A O 1
ATOM 680 N N . ARG A 1 90 ? 14.736 3.666 -25.521 1.00 87.69 90 ARG A N 1
ATOM 681 C CA . ARG A 1 90 ? 13.496 2.973 -25.911 1.00 87.69 90 ARG A CA 1
ATOM 682 C C . ARG A 1 90 ? 13.626 1.454 -25.793 1.00 87.69 90 ARG A C 1
ATOM 684 O O . ARG A 1 90 ? 12.723 0.815 -25.253 1.00 87.69 90 ARG A O 1
ATOM 691 N N . THR A 1 91 ? 14.742 0.892 -26.249 1.00 88.88 91 THR A N 1
ATOM 692 C CA . THR A 1 91 ? 15.025 -0.544 -26.124 1.00 88.88 91 THR A CA 1
ATOM 693 C C . THR A 1 91 ? 15.125 -0.965 -24.660 1.00 88.88 91 THR A C 1
ATOM 695 O O . THR A 1 91 ? 14.507 -1.955 -24.275 1.00 88.88 91 THR A O 1
ATOM 698 N N . TYR A 1 92 ? 15.811 -0.190 -23.816 1.00 90.19 92 TYR A N 1
ATOM 699 C CA . TYR A 1 92 ? 15.913 -0.479 -22.381 1.00 90.19 92 TYR A CA 1
ATOM 700 C C . TYR A 1 92 ? 14.565 -0.431 -21.664 1.00 90.19 92 TYR A C 1
ATOM 702 O O . TYR A 1 92 ? 14.270 -1.334 -20.885 1.00 90.19 92 TYR A O 1
ATOM 710 N N . ARG A 1 93 ? 13.695 0.538 -21.981 1.00 88.38 93 ARG A N 1
ATOM 711 C CA . ARG A 1 93 ? 12.320 0.550 -21.447 1.00 88.38 93 ARG A CA 1
ATOM 712 C C . ARG A 1 93 ? 11.539 -0.699 -21.869 1.00 88.38 93 ARG A C 1
ATOM 714 O O . ARG A 1 93 ? 10.799 -1.260 -21.066 1.00 88.38 93 ARG A O 1
ATOM 721 N N . GLY A 1 94 ? 11.712 -1.152 -23.113 1.00 89.56 94 GLY A N 1
ATOM 722 C CA . GLY A 1 94 ? 11.101 -2.388 -23.612 1.00 89.56 94 GLY A CA 1
ATOM 723 C C . GLY A 1 94 ? 11.574 -3.625 -22.847 1.00 89.56 94 GLY A C 1
ATOM 724 O O . GLY A 1 94 ? 10.753 -4.403 -22.370 1.00 89.56 94 GLY A O 1
ATOM 725 N N . GLN A 1 95 ? 12.888 -3.758 -22.662 1.00 90.50 95 GLN A N 1
ATOM 726 C CA . GLN A 1 95 ? 13.498 -4.853 -21.904 1.00 90.50 95 GLN A CA 1
ATOM 727 C C . GLN A 1 95 ? 13.047 -4.852 -20.437 1.00 90.50 95 GLN A C 1
ATOM 729 O O . GLN A 1 95 ? 12.617 -5.882 -19.920 1.00 90.50 95 GLN A O 1
ATOM 734 N N . ALA A 1 96 ? 13.043 -3.685 -19.785 1.00 87.75 96 ALA A N 1
ATOM 735 C CA . ALA A 1 96 ? 12.555 -3.543 -18.417 1.00 87.75 96 ALA A CA 1
ATOM 736 C C . ALA A 1 96 ? 11.072 -3.930 -18.295 1.00 87.75 96 ALA A C 1
ATOM 738 O O . ALA A 1 96 ? 10.692 -4.626 -17.354 1.00 87.75 96 ALA A O 1
ATOM 739 N N . ARG A 1 97 ? 10.239 -3.569 -19.279 1.00 87.88 97 ARG A N 1
ATOM 740 C CA . ARG A 1 97 ? 8.816 -3.933 -19.305 1.00 87.88 97 ARG A CA 1
ATOM 741 C C . ARG A 1 97 ? 8.570 -5.433 -19.431 1.00 87.88 97 ARG A C 1
ATOM 743 O O . ARG A 1 97 ? 7.591 -5.914 -18.871 1.00 87.88 97 ARG A O 1
ATOM 750 N N . ILE A 1 98 ? 9.417 -6.149 -20.163 1.00 90.12 98 ILE A N 1
ATOM 751 C CA . ILE A 1 98 ? 9.252 -7.589 -20.392 1.00 90.12 98 ILE A CA 1
ATOM 752 C C . ILE A 1 98 ? 9.838 -8.396 -19.230 1.00 90.12 98 ILE A C 1
ATOM 754 O O . ILE A 1 98 ? 9.223 -9.363 -18.792 1.00 90.12 98 ILE A O 1
ATOM 758 N N . HIS A 1 99 ? 11.005 -8.002 -18.718 1.00 88.81 99 HIS A N 1
ATOM 759 C CA . HIS A 1 99 ? 11.792 -8.860 -17.828 1.00 88.81 99 HIS A CA 1
ATOM 760 C C . HIS A 1 99 ? 11.859 -8.392 -16.377 1.00 88.81 99 HIS A C 1
ATOM 762 O O . HIS A 1 99 ? 12.127 -9.205 -15.501 1.00 88.81 99 HIS A O 1
ATOM 768 N N . ILE A 1 100 ? 11.641 -7.104 -16.103 1.00 84.62 100 ILE A N 1
ATOM 769 C CA . ILE A 1 100 ? 11.836 -6.534 -14.763 1.00 84.62 100 ILE A CA 1
ATOM 770 C C . ILE A 1 100 ? 10.488 -6.202 -14.135 1.00 84.62 100 ILE A C 1
ATOM 772 O O . ILE A 1 100 ? 10.200 -6.627 -13.021 1.00 84.62 100 ILE A O 1
ATOM 776 N N . TYR A 1 101 ? 9.625 -5.476 -14.844 1.00 86.88 101 TYR A N 1
ATOM 777 C CA . TYR A 1 101 ? 8.366 -5.006 -14.269 1.00 86.88 101 TYR A CA 1
ATOM 778 C C . TYR A 1 101 ? 7.392 -6.121 -13.860 1.00 86.88 101 TYR A C 1
ATOM 780 O O . TYR A 1 101 ? 6.795 -5.980 -12.796 1.00 86.88 101 TYR A O 1
ATOM 788 N N . PRO A 1 102 ? 7.246 -7.232 -14.608 1.00 84.44 102 PRO A N 1
ATOM 789 C CA . PRO A 1 102 ? 6.304 -8.286 -14.230 1.00 84.44 102 PRO A CA 1
ATOM 790 C C . PRO A 1 102 ? 6.681 -9.021 -12.939 1.00 84.44 102 PRO A C 1
ATOM 792 O O . PRO A 1 102 ? 5.804 -9.534 -12.257 1.00 84.44 102 PRO A O 1
ATOM 795 N N . VAL A 1 103 ? 7.975 -9.075 -12.613 1.00 81.62 103 VAL A N 1
ATOM 796 C CA . VAL A 1 103 ? 8.509 -9.832 -11.466 1.00 81.62 103 VAL A CA 1
ATOM 797 C C . VAL A 1 103 ? 8.873 -8.933 -10.289 1.00 81.62 103 VAL A C 1
ATOM 799 O O . VAL A 1 103 ? 8.740 -9.344 -9.144 1.00 81.62 103 VAL A O 1
ATOM 802 N N . LEU A 1 104 ? 9.339 -7.713 -10.563 1.00 78.25 104 LEU A N 1
ATOM 803 C CA . LEU A 1 104 ? 9.895 -6.797 -9.562 1.00 78.25 104 LEU A CA 1
ATOM 804 C C . LEU A 1 104 ? 9.245 -5.408 -9.592 1.00 78.25 104 LEU A C 1
ATOM 806 O O . LEU A 1 104 ? 9.432 -4.626 -8.666 1.00 78.25 104 LEU A O 1
ATOM 810 N N . GLY A 1 105 ? 8.499 -5.066 -10.649 1.00 64.81 105 GLY A N 1
ATOM 811 C CA . GLY A 1 105 ? 7.963 -3.715 -10.859 1.00 64.81 105 GLY A CA 1
ATOM 812 C C . GLY A 1 105 ? 6.831 -3.332 -9.918 1.00 64.81 105 GLY A C 1
ATOM 813 O O . GLY A 1 105 ? 6.560 -2.145 -9.748 1.00 64.81 105 GLY A O 1
ATOM 814 N N . CYS A 1 106 ? 6.203 -4.318 -9.284 1.00 62.91 106 CYS A N 1
ATOM 815 C CA . CYS A 1 106 ? 5.107 -4.109 -8.366 1.00 62.91 106 CYS A CA 1
ATOM 816 C C . CYS A 1 106 ? 5.328 -4.938 -7.101 1.00 62.91 106 CYS A C 1
ATOM 818 O O . CYS A 1 106 ? 5.265 -6.162 -7.152 1.00 62.91 106 CYS A O 1
ATOM 820 N N . SER A 1 107 ? 5.505 -4.294 -5.948 1.00 54.81 107 SER A N 1
ATOM 821 C CA . SER A 1 107 ? 5.244 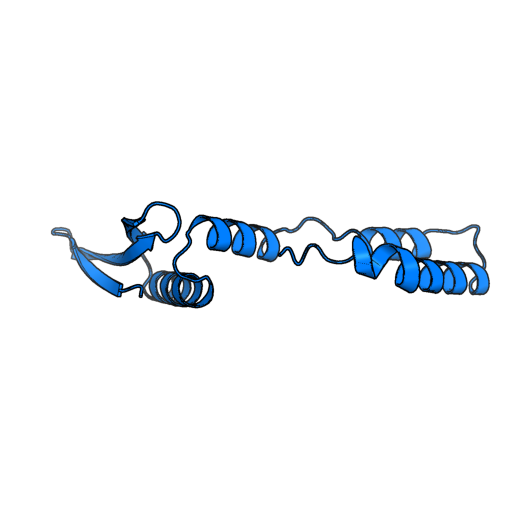-4.943 -4.660 1.00 54.81 107 SER A CA 1
ATOM 822 C C . SER A 1 107 ? 3.732 -4.983 -4.386 1.00 54.81 107 SER A C 1
ATOM 824 O O . SER A 1 107 ? 3.266 -4.577 -3.324 1.00 54.81 107 SER A O 1
ATOM 826 N N . THR A 1 108 ? 2.937 -5.480 -5.339 1.00 45.81 108 THR A N 1
ATOM 827 C CA . THR A 1 108 ? 1.608 -6.013 -5.010 1.00 45.81 108 THR A CA 1
ATOM 828 C C . THR A 1 108 ? 1.850 -7.446 -4.594 1.00 45.81 108 THR A C 1
ATOM 830 O O . THR A 1 108 ? 1.923 -8.340 -5.432 1.00 45.81 108 THR A O 1
ATOM 833 N N . GLY A 1 109 ? 2.112 -7.651 -3.308 1.00 45.44 109 GLY A N 1
ATOM 834 C CA . GLY A 1 109 ? 2.312 -9.002 -2.819 1.00 45.44 109 GLY A CA 1
ATOM 835 C C . GLY A 1 109 ? 1.017 -9.805 -2.831 1.00 45.44 109 GLY A C 1
ATOM 836 O O . GLY A 1 109 ? -0.067 -9.270 -2.577 1.00 45.44 109 GLY A O 1
ATOM 837 N N . GLY A 1 110 ? 1.187 -11.091 -3.121 1.00 34.94 110 GLY A N 1
ATOM 838 C CA . GLY A 1 110 ? 0.329 -12.132 -2.571 1.00 34.94 110 GLY A CA 1
ATOM 839 C C . GLY A 1 110 ? 0.663 -12.415 -1.114 1.00 34.94 110 GLY A C 1
ATOM 840 O O . GLY A 1 110 ? 1.533 -11.701 -0.550 1.00 34.94 110 GLY A O 1
#

Foldseek 3Di:
DKDWDWDQDPVRQIWIKIWDQAPVVRDIDIDIHRDPVVSVVVRVLCVVQVNHPVSSVVVVCLVPDPDDFPLRVQLVVLVPPPVDDPVRSVVSNVCCVVPPCVVGRDPPDD

Radius of gyration: 21.89 Å; chains: 1; bounding box: 44×30×62 Å

pLDDT: mean 75.41, std 11.6, range [34.94, 90.5]

Sequence (110 aa):
MASIRKRVRKDGTFTWAVLWRDSDTGKRTSRSLVSEADAKMLKDFLDANGQSFSMAAEASSRMTSTAPTVQQVVSEHIETLTAASSGTRRTYRGQARIHIYPVLGCSTGG

Secondary structure (DSSP, 8-state):
--EEEEEE-TTS-EEEEEEEE-TTT--EEEEEES-HHHHHHHHHHHHHTTT-HHHHHHHHHHHH--SPPHHHHHHHHHHH-TTS-HHHHHHHHHHHHHHTHHHHS-----